Protein AF-A0A9D4FRG6-F1 (afdb_monomer_lite)

Foldseek 3Di:
DDKDKDKDKDKDKDKDWDWDDDPPWWIKIKIKIKIKMKMWMWIDDPDTDIDIDIDMDMDMDIDGDDTD

Structure (mmCIF, N/CA/C/O backbone):
data_AF-A0A9D4FRG6-F1
#
_entry.id   AF-A0A9D4FRG6-F1
#
loop_
_atom_site.group_PDB
_atom_site.id
_atom_site.type_symbol
_atom_site.label_atom_id
_atom_site.label_alt_id
_atom_site.label_comp_id
_atom_site.label_asym_id
_atom_site.label_entity_id
_atom_site.label_seq_id
_atom_site.pdbx_PDB_ins_code
_atom_site.Cartn_x
_atom_site.Cartn_y
_atom_site.Cartn_z
_atom_site.occupancy
_atom_site.B_iso_or_equiv
_atom_site.auth_seq_id
_atom_site.auth_comp_id
_atom_site.auth_asym_id
_atom_site.auth_atom_id
_atom_site.pdbx_PDB_model_num
ATOM 1 N N . MET A 1 1 ? -17.737 -15.488 40.125 1.00 73.44 1 MET A N 1
ATOM 2 C CA . MET A 1 1 ? -17.105 -14.272 39.568 1.00 73.44 1 MET A CA 1
ATOM 3 C C . MET A 1 1 ? -16.756 -14.578 38.119 1.00 73.44 1 MET A C 1
ATOM 5 O O . MET A 1 1 ? -16.077 -15.571 37.902 1.00 73.44 1 MET A O 1
ATOM 9 N N . CYS A 1 2 ? -17.284 -13.833 37.144 1.00 62.75 2 CYS A N 1
ATOM 10 C CA . CYS A 1 2 ? -16.966 -14.052 35.726 1.00 62.75 2 CYS A CA 1
ATOM 11 C C . CYS A 1 2 ? -15.623 -13.394 35.390 1.00 62.75 2 CYS A C 1
ATOM 13 O O . CYS A 1 2 ? -15.361 -12.280 35.839 1.00 62.75 2 CYS A O 1
ATOM 15 N N . THR A 1 3 ? -14.778 -14.079 34.627 1.00 70.12 3 THR A N 1
ATOM 16 C CA . THR A 1 3 ? -13.475 -13.572 34.184 1.00 70.12 3 THR A CA 1
ATOM 17 C C . THR A 1 3 ? -13.619 -12.906 32.822 1.00 70.12 3 THR A C 1
ATOM 19 O O . THR A 1 3 ? -14.204 -13.505 31.920 1.00 70.12 3 THR A O 1
ATOM 22 N N . THR A 1 4 ? -13.062 -11.707 32.654 1.00 73.31 4 THR A N 1
ATOM 23 C CA . THR A 1 4 ? -13.030 -11.004 31.360 1.00 73.31 4 THR A CA 1
ATOM 24 C C . THR A 1 4 ? -11.597 -10.990 30.833 1.00 73.31 4 THR A C 1
ATOM 26 O O . THR A 1 4 ? -10.679 -10.584 31.551 1.00 73.31 4 THR A O 1
ATOM 29 N N . THR A 1 5 ? -11.409 -11.430 29.589 1.00 74.94 5 THR A N 1
ATOM 30 C CA . THR A 1 5 ? -10.121 -11.402 28.881 1.00 74.94 5 THR A CA 1
ATOM 31 C C . THR A 1 5 ? -10.174 -10.338 27.791 1.00 74.94 5 THR A C 1
ATOM 33 O O . THR A 1 5 ? -11.062 -10.377 26.940 1.00 74.94 5 THR A O 1
ATOM 36 N N . THR A 1 6 ? -9.218 -9.409 27.806 1.00 78.50 6 THR A N 1
ATOM 37 C CA . THR A 1 6 ? -9.066 -8.363 26.786 1.00 78.50 6 THR A CA 1
ATOM 38 C C . THR A 1 6 ? -7.738 -8.558 26.064 1.00 78.50 6 THR A C 1
ATOM 40 O O . THR A 1 6 ? -6.683 -8.612 26.699 1.00 78.50 6 THR A O 1
ATOM 43 N N . THR A 1 7 ? -7.786 -8.641 24.735 1.00 77.44 7 THR A N 1
ATOM 44 C CA . THR A 1 7 ? -6.602 -8.737 23.872 1.00 77.44 7 THR A CA 1
ATOM 45 C C . THR A 1 7 ? -6.486 -7.470 23.034 1.00 77.44 7 THR A C 1
ATOM 47 O O . THR A 1 7 ? -7.414 -7.125 22.304 1.00 77.44 7 THR A O 1
ATOM 50 N N . THR A 1 8 ? -5.341 -6.794 23.124 1.00 80.94 8 THR A N 1
ATOM 51 C CA . THR A 1 8 ? -5.021 -5.595 22.339 1.00 80.94 8 THR A CA 1
ATOM 52 C C . THR A 1 8 ? -3.816 -5.884 21.453 1.00 80.94 8 THR A C 1
ATOM 54 O O . THR A 1 8 ? -2.752 -6.250 21.953 1.00 80.94 8 THR A O 1
ATOM 57 N N . THR A 1 9 ? -3.966 -5.690 20.144 1.00 79.88 9 THR A N 1
ATOM 58 C CA . THR A 1 9 ? -2.887 -5.852 19.160 1.00 79.88 9 THR A CA 1
ATOM 59 C C . THR A 1 9 ? -2.540 -4.498 18.548 1.00 79.88 9 THR A C 1
ATOM 61 O O . THR A 1 9 ? -3.399 -3.842 17.962 1.00 79.88 9 THR A O 1
ATOM 64 N N . THR A 1 10 ? -1.273 -4.098 18.653 1.00 83.19 10 THR A N 1
ATOM 65 C CA . THR A 1 10 ? -0.733 -2.858 18.081 1.00 83.19 10 THR A CA 1
ATOM 66 C C . THR A 1 10 ? 0.324 -3.204 17.039 1.00 83.19 10 THR A C 1
ATOM 68 O O . THR A 1 10 ? 1.278 -3.917 17.340 1.00 83.19 10 THR A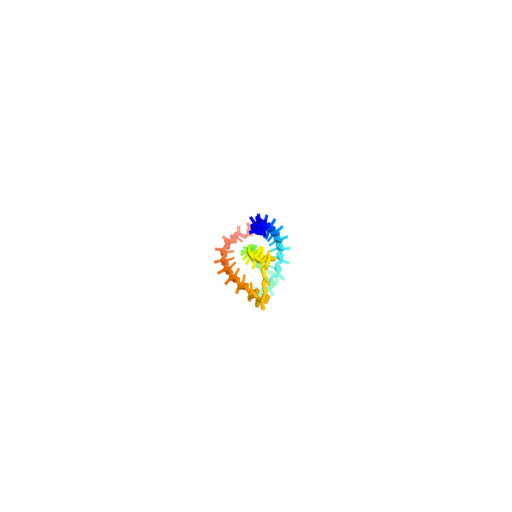 O 1
ATOM 71 N N . THR A 1 11 ? 0.174 -2.685 15.818 1.00 81.12 11 THR A N 1
ATOM 72 C CA . THR A 1 11 ? 1.133 -2.889 14.720 1.00 81.12 11 THR A CA 1
ATOM 73 C C . THR A 1 11 ? 1.765 -1.556 14.335 1.00 81.12 11 THR A C 1
ATOM 75 O O . THR A 1 11 ? 1.050 -0.614 13.997 1.00 81.12 11 THR A O 1
ATOM 78 N N . THR A 1 12 ? 3.095 -1.483 14.354 1.00 83.50 12 THR A N 1
ATOM 79 C CA . THR A 1 12 ? 3.879 -0.300 13.975 1.00 83.50 12 THR A CA 1
ATOM 80 C C . THR A 1 12 ? 4.787 -0.652 12.803 1.00 83.50 12 THR A C 1
ATOM 82 O O . THR A 1 12 ? 5.591 -1.576 12.899 1.00 83.50 12 THR A O 1
ATOM 85 N N . THR A 1 13 ? 4.680 0.093 11.702 1.00 81.88 13 THR A N 1
ATOM 86 C CA . THR A 1 13 ? 5.532 -0.078 10.512 1.00 81.88 13 THR A CA 1
ATOM 87 C C . THR A 1 13 ? 6.420 1.148 10.338 1.00 81.88 13 THR A C 1
ATOM 89 O O . THR A 1 13 ? 5.913 2.267 10.283 1.00 81.88 13 THR A O 1
ATOM 92 N N . THR A 1 14 ? 7.730 0.939 10.228 1.00 83.38 14 THR A N 1
ATOM 93 C CA . THR A 1 14 ? 8.733 1.987 10.011 1.00 83.38 14 THR A CA 1
ATOM 94 C C . THR A 1 14 ? 9.492 1.703 8.720 1.00 83.38 14 THR A C 1
ATOM 96 O O . THR A 1 14 ? 10.120 0.654 8.584 1.00 83.38 14 THR A O 1
ATOM 99 N N . THR A 1 15 ? 9.470 2.646 7.778 1.00 81.25 15 THR A N 1
ATOM 100 C CA . THR A 1 15 ? 10.229 2.565 6.522 1.00 81.25 15 THR A CA 1
ATOM 101 C C . THR A 1 15 ? 11.374 3.570 6.547 1.00 81.25 15 THR A C 1
ATOM 103 O O . THR A 1 15 ? 11.146 4.769 6.700 1.00 81.25 15 THR A O 1
ATOM 106 N N . THR A 1 16 ? 12.599 3.087 6.354 1.00 82.56 16 THR A N 1
ATOM 107 C CA . THR A 1 16 ? 13.814 3.902 6.271 1.00 82.56 16 THR A CA 1
ATOM 108 C C . THR A 1 16 ? 14.423 3.755 4.882 1.00 82.56 16 THR A C 1
ATOM 110 O O . THR A 1 16 ? 14.745 2.649 4.451 1.00 82.56 16 THR A O 1
ATOM 113 N N . THR A 1 17 ? 14.613 4.875 4.187 1.00 80.62 17 THR A N 1
ATOM 114 C CA . THR A 1 17 ? 15.301 4.919 2.891 1.00 80.62 17 THR A CA 1
ATOM 115 C C . THR A 1 17 ? 16.678 5.538 3.078 1.00 80.62 17 THR A C 1
ATOM 117 O O . THR A 1 17 ? 16.792 6.666 3.557 1.00 80.62 17 THR A O 1
ATOM 120 N N . THR A 1 18 ? 17.723 4.811 2.695 1.00 81.56 18 THR A N 1
ATOM 121 C CA . THR A 1 18 ? 19.110 5.279 2.740 1.00 81.56 18 THR A CA 1
ATOM 122 C C . THR A 1 18 ? 19.658 5.360 1.322 1.00 81.56 18 THR A C 1
ATOM 124 O O . THR A 1 18 ? 19.646 4.373 0.588 1.00 81.56 18 THR A O 1
ATOM 127 N N . THR A 1 19 ? 20.151 6.538 0.943 1.00 79.00 19 THR A N 1
ATOM 128 C CA . THR A 1 19 ? 20.827 6.763 -0.338 1.00 79.00 19 THR A CA 1
ATOM 129 C C . THR A 1 19 ? 22.322 6.896 -0.089 1.00 79.00 19 THR A C 1
ATOM 131 O O . THR A 1 19 ? 22.745 7.738 0.702 1.00 79.00 19 THR A O 1
ATOM 134 N N . THR A 1 20 ? 23.123 6.072 -0.757 1.00 78.94 20 THR A N 1
ATOM 135 C CA . THR A 1 20 ? 24.587 6.114 -0.677 1.00 78.94 20 THR A CA 1
ATOM 136 C C . THR A 1 20 ? 25.159 6.392 -2.060 1.00 78.94 20 THR A C 1
ATOM 138 O O . THR A 1 20 ? 24.833 5.697 -3.023 1.00 78.94 20 THR A O 1
ATOM 141 N N . THR A 1 21 ? 26.018 7.407 -2.156 1.00 74.38 21 THR A N 1
ATOM 142 C CA . THR A 1 21 ? 26.745 7.751 -3.384 1.00 74.38 21 THR A CA 1
ATOM 143 C C . THR A 1 21 ? 28.180 7.256 -3.259 1.00 74.38 21 THR A C 1
ATOM 145 O O . THR A 1 21 ? 28.913 7.703 -2.377 1.00 74.38 21 THR A O 1
ATOM 148 N N . THR A 1 22 ? 28.581 6.325 -4.123 1.00 69.06 22 THR A N 1
ATOM 149 C CA . THR A 1 22 ? 29.951 5.793 -4.183 1.00 69.06 22 THR A CA 1
ATOM 150 C C . THR A 1 22 ? 30.579 6.223 -5.502 1.00 69.06 22 THR A C 1
ATOM 152 O O . THR A 1 22 ? 30.152 5.759 -6.557 1.00 69.06 22 THR A O 1
ATOM 155 N N . ASN A 1 23 ? 31.584 7.103 -5.444 1.00 63.94 23 ASN A N 1
ATOM 156 C CA . ASN A 1 23 ? 32.147 7.834 -6.590 1.00 63.94 23 ASN A CA 1
ATOM 157 C C . ASN A 1 23 ? 31.121 8.748 -7.292 1.00 63.94 23 ASN A C 1
ATOM 159 O O . ASN A 1 23 ? 29.913 8.598 -7.135 1.00 63.94 23 ASN A O 1
ATOM 163 N N . THR A 1 24 ? 31.592 9.738 -8.053 1.00 68.81 24 THR A N 1
ATOM 164 C CA . THR A 1 24 ? 30.764 10.818 -8.631 1.00 68.81 24 THR A CA 1
ATOM 165 C C . THR A 1 24 ? 29.677 10.365 -9.623 1.00 68.81 24 THR A C 1
ATOM 167 O O . THR A 1 24 ? 28.938 11.213 -10.110 1.00 68.81 24 THR A O 1
ATOM 170 N N . THR A 1 25 ? 29.535 9.065 -9.907 1.00 66.19 25 THR A N 1
ATOM 171 C CA . THR A 1 25 ? 28.642 8.522 -10.948 1.00 66.19 25 THR A CA 1
ATOM 172 C C . THR A 1 25 ? 27.723 7.370 -10.513 1.00 66.19 25 THR A C 1
ATOM 174 O O . THR A 1 25 ? 26.877 6.969 -11.306 1.00 66.19 25 THR A O 1
ATOM 177 N N . THR A 1 26 ? 27.830 6.817 -9.293 1.00 72.69 26 THR A N 1
ATOM 178 C CA . THR A 1 26 ? 26.949 5.708 -8.846 1.00 72.69 26 THR A CA 1
ATOM 179 C C . THR A 1 26 ? 26.152 6.074 -7.596 1.00 72.69 26 THR A C 1
ATOM 181 O O . THR A 1 26 ? 26.714 6.319 -6.527 1.00 72.69 26 THR A O 1
ATOM 184 N N . THR A 1 27 ? 24.822 6.060 -7.712 1.00 73.12 27 THR A N 1
ATOM 185 C CA . THR A 1 27 ? 23.888 6.192 -6.585 1.00 73.12 27 THR A CA 1
ATOM 186 C C . THR A 1 27 ? 23.258 4.827 -6.288 1.00 73.12 27 THR A C 1
ATOM 188 O O . THR A 1 27 ? 22.841 4.109 -7.190 1.00 73.12 27 THR A O 1
ATOM 191 N N . THR A 1 28 ? 23.193 4.430 -5.019 1.00 80.00 28 THR A N 1
ATOM 192 C CA . THR A 1 28 ? 22.454 3.236 -4.578 1.00 80.00 28 THR A CA 1
ATOM 193 C C . THR A 1 28 ? 21.391 3.673 -3.583 1.00 80.00 28 THR A C 1
ATOM 195 O O . THR A 1 28 ? 21.705 4.364 -2.612 1.00 80.00 28 THR A O 1
ATOM 198 N N . THR A 1 29 ? 20.137 3.284 -3.811 1.00 79.94 29 THR A N 1
ATOM 199 C CA . THR A 1 29 ? 19.030 3.565 -2.890 1.00 79.94 29 THR A CA 1
ATOM 200 C C . THR A 1 29 ? 18.578 2.261 -2.255 1.00 79.94 29 THR A C 1
ATOM 202 O O . THR A 1 29 ? 18.070 1.371 -2.932 1.00 79.94 29 THR A O 1
ATOM 205 N N . THR A 1 30 ? 18.738 2.150 -0.942 1.00 82.56 30 THR A N 1
ATOM 206 C CA . THR A 1 30 ? 18.299 0.992 -0.163 1.00 82.56 30 THR A CA 1
ATOM 207 C C . THR A 1 30 ? 17.077 1.382 0.652 1.00 82.56 30 THR A C 1
ATOM 209 O O . THR A 1 30 ? 17.139 2.304 1.464 1.00 82.56 30 THR A O 1
ATOM 212 N N . THR A 1 31 ? 15.963 0.680 0.450 1.00 82.25 31 THR A N 1
ATOM 213 C CA . THR A 1 31 ? 14.753 0.853 1.262 1.00 82.25 31 THR A CA 1
ATOM 214 C C . THR A 1 31 ? 14.625 -0.322 2.222 1.00 82.25 31 THR A C 1
ATOM 216 O O . THR A 1 31 ? 14.497 -1.47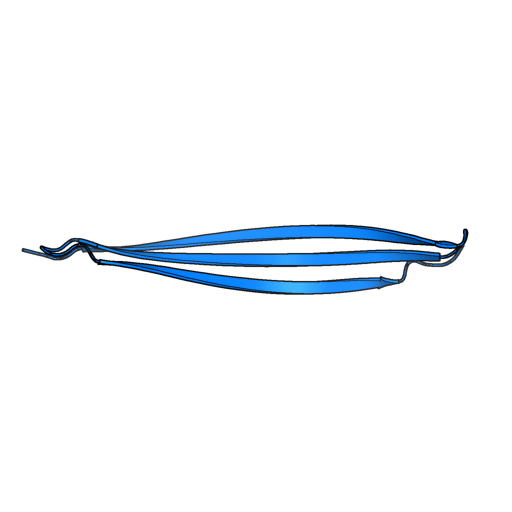1 1.791 1.00 82.25 31 THR A O 1
ATOM 219 N N . THR A 1 32 ? 14.643 -0.028 3.519 1.00 82.88 32 THR A N 1
ATOM 220 C CA . THR A 1 32 ? 14.457 -0.986 4.612 1.00 82.88 32 THR A CA 1
ATOM 221 C C . THR A 1 32 ? 13.097 -0.740 5.255 1.00 82.88 32 THR A C 1
ATOM 223 O O . THR A 1 32 ? 12.807 0.373 5.688 1.00 82.88 32 THR A O 1
ATOM 226 N N . THR A 1 33 ? 12.253 -1.764 5.325 1.00 80.88 33 THR A N 1
ATOM 227 C CA . THR A 1 33 ? 10.946 -1.717 5.994 1.00 80.88 33 THR A CA 1
ATOM 228 C C . THR A 1 33 ? 10.976 -2.637 7.206 1.00 80.88 33 THR A C 1
ATOM 230 O O . THR A 1 33 ? 11.231 -3.833 7.070 1.00 80.88 33 THR A O 1
ATOM 233 N N . THR A 1 34 ? 10.700 -2.087 8.383 1.00 81.00 34 THR A N 1
ATOM 234 C CA . THR A 1 34 ? 10.621 -2.813 9.653 1.00 81.00 34 THR A CA 1
ATOM 235 C C . THR A 1 34 ? 9.181 -2.783 10.151 1.00 81.00 34 THR A C 1
ATOM 237 O O . THR A 1 34 ? 8.626 -1.708 10.363 1.00 81.00 34 THR A O 1
ATOM 240 N N . THR A 1 35 ? 8.573 -3.948 10.359 1.00 81.81 35 THR A N 1
ATOM 241 C CA . THR A 1 35 ? 7.214 -4.088 10.903 1.00 81.81 35 THR A CA 1
ATOM 242 C C . THR A 1 35 ? 7.283 -4.763 12.267 1.00 81.81 35 THR A C 1
ATOM 244 O O . THR A 1 35 ? 7.752 -5.898 12.377 1.00 81.81 35 THR A O 1
ATOM 247 N N . THR A 1 36 ? 6.801 -4.079 13.300 1.00 81.38 36 THR A N 1
ATOM 248 C CA . THR A 1 36 ? 6.741 -4.559 14.686 1.00 81.38 36 THR A CA 1
ATOM 249 C C . THR A 1 36 ? 5.284 -4.758 15.085 1.00 81.38 36 THR A C 1
ATOM 251 O O . THR A 1 36 ? 4.494 -3.818 15.044 1.00 81.38 36 THR A O 1
ATOM 254 N N . THR A 1 37 ? 4.922 -5.971 15.493 1.00 80.94 37 THR A N 1
ATOM 255 C CA . THR A 1 37 ? 3.585 -6.315 15.998 1.00 80.94 37 THR A CA 1
ATOM 256 C C . THR A 1 37 ? 3.684 -6.668 17.476 1.00 80.94 37 THR A C 1
ATOM 258 O O . THR A 1 37 ? 4.417 -7.584 17.843 1.00 80.94 37 THR A O 1
ATOM 261 N N . THR A 1 38 ? 2.938 -5.965 18.322 1.00 80.81 38 THR A N 1
ATOM 262 C CA . THR A 1 38 ? 2.868 -6.198 19.767 1.00 80.81 38 THR A CA 1
ATOM 263 C C . THR A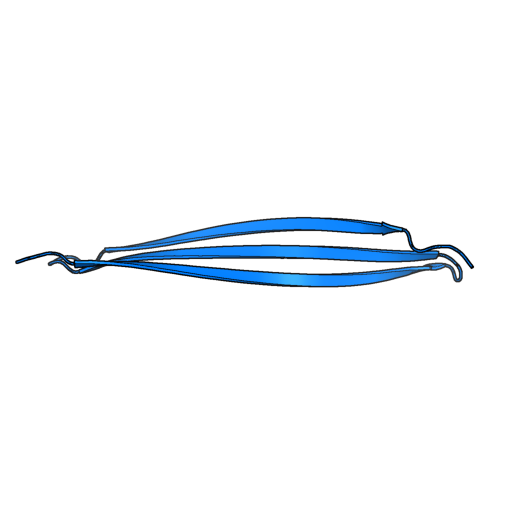 1 38 ? 1.459 -6.650 20.125 1.00 80.81 38 THR A C 1
ATOM 265 O O . THR A 1 38 ? 0.495 -5.928 19.881 1.00 80.81 38 THR A O 1
ATOM 268 N N . THR A 1 39 ? 1.331 -7.835 20.713 1.00 80.31 39 THR A N 1
ATOM 269 C CA . THR A 1 39 ? 0.060 -8.370 21.217 1.00 80.31 39 THR A CA 1
ATOM 270 C C . THR A 1 39 ? 0.113 -8.437 22.735 1.00 80.31 39 THR A C 1
ATOM 272 O O . THR A 1 39 ? 0.976 -9.111 23.295 1.00 80.31 39 THR A O 1
ATOM 275 N N . THR A 1 40 ? -0.818 -7.759 23.398 1.00 79.00 40 THR A N 1
ATOM 276 C CA . THR A 1 40 ? -0.955 -7.744 24.857 1.00 79.00 40 THR A CA 1
ATOM 277 C C . THR A 1 40 ? -2.262 -8.425 25.232 1.00 79.00 40 THR A C 1
ATOM 279 O O . THR A 1 40 ? -3.331 -8.004 24.791 1.00 79.00 40 THR A O 1
ATOM 282 N N . THR A 1 41 ? -2.186 -9.469 26.055 1.00 78.44 41 THR A N 1
ATOM 283 C CA . THR A 1 41 ? -3.364 -10.153 26.605 1.00 78.44 41 THR A CA 1
ATOM 284 C C . THR A 1 41 ? -3.446 -9.892 28.102 1.00 78.44 41 THR A C 1
ATOM 286 O O . THR A 1 41 ? -2.499 -10.181 28.837 1.00 78.44 41 THR A O 1
ATOM 289 N N . THR A 1 42 ? -4.580 -9.362 28.555 1.00 77.56 42 THR A N 1
ATOM 290 C CA . THR A 1 42 ? -4.864 -9.084 29.967 1.00 77.56 42 THR A CA 1
ATOM 291 C C . THR A 1 42 ? -6.070 -9.904 30.407 1.00 77.56 42 THR A C 1
ATOM 293 O O . THR A 1 42 ? -7.147 -9.802 29.818 1.00 77.56 42 THR A O 1
ATOM 296 N N . THR A 1 43 ? -5.896 -10.712 31.453 1.00 75.19 43 THR A N 1
ATOM 297 C CA . THR A 1 43 ? -6.985 -11.491 32.059 1.00 75.19 43 THR A CA 1
ATOM 298 C C . THR A 1 43 ? -7.292 -10.937 33.447 1.00 75.19 43 THR A C 1
ATOM 300 O O . THR A 1 43 ? -6.421 -10.938 34.317 1.00 75.19 43 THR A O 1
ATOM 303 N N . THR A 1 44 ? -8.522 -10.467 33.669 1.00 68.81 44 THR A N 1
ATOM 304 C CA . THR A 1 44 ? -8.942 -9.900 34.960 1.00 68.81 44 THR A CA 1
ATOM 305 C C . THR A 1 44 ? -9.668 -10.963 35.783 1.00 68.81 44 THR A C 1
ATOM 307 O O . THR A 1 44 ? -10.842 -11.262 35.562 1.00 68.81 44 THR A O 1
ATOM 310 N N . THR A 1 45 ? -8.945 -11.565 36.725 1.00 67.00 45 THR A N 1
ATOM 311 C CA . THR A 1 45 ? -9.449 -12.448 37.795 1.00 67.00 45 THR A CA 1
ATOM 312 C C . THR A 1 45 ? -8.544 -12.261 39.020 1.00 67.00 45 THR A C 1
ATOM 314 O O . THR A 1 45 ? -7.575 -11.510 38.937 1.00 67.00 45 THR A O 1
ATOM 317 N N . SER A 1 46 ? -8.852 -12.893 40.157 1.00 58.75 46 SER A N 1
ATOM 318 C CA . SER A 1 46 ? -8.150 -12.852 41.456 1.00 58.75 46 SER A CA 1
ATOM 319 C C . SER A 1 46 ? -6.615 -13.027 41.419 1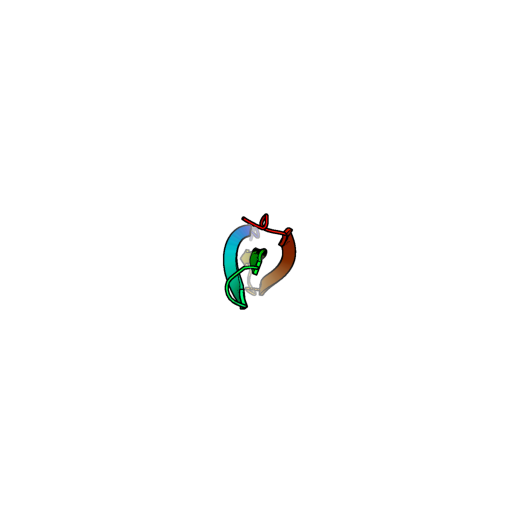.00 58.75 46 SER A C 1
ATOM 321 O O . 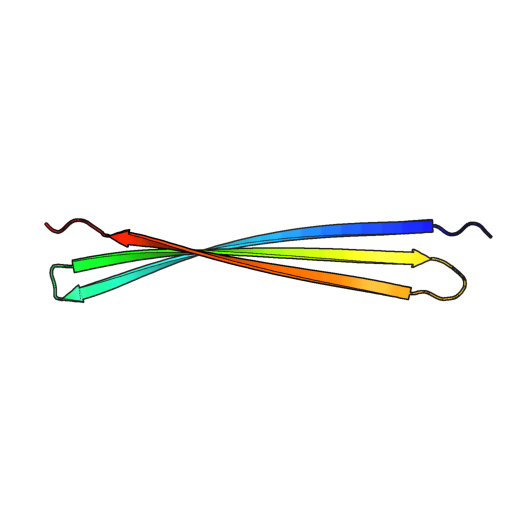SER A 1 46 ? -5.952 -12.941 42.448 1.00 58.75 46 SER A O 1
ATOM 323 N N . THR A 1 47 ? -6.023 -13.249 40.248 1.00 59.78 47 THR A N 1
ATOM 324 C CA . THR A 1 47 ? -4.614 -13.005 39.935 1.00 59.78 47 THR A CA 1
ATOM 325 C C . THR A 1 47 ? -4.535 -12.378 38.537 1.00 59.78 47 THR A C 1
ATOM 327 O O . THR A 1 47 ? -4.987 -12.977 37.562 1.00 59.78 47 THR A O 1
ATOM 330 N N . ILE A 1 48 ? -3.997 -11.157 38.431 1.00 64.62 48 ILE A N 1
ATOM 331 C CA . ILE A 1 48 ? -3.811 -10.459 37.150 1.00 64.62 48 ILE A CA 1
ATOM 332 C C . ILE A 1 48 ? -2.547 -11.021 36.490 1.00 64.62 48 ILE A C 1
ATOM 334 O O . ILE A 1 48 ? -1.442 -10.799 36.983 1.00 64.62 48 ILE A O 1
ATOM 338 N N . THR A 1 49 ? -2.690 -11.743 35.378 1.00 64.62 49 THR A N 1
ATOM 339 C CA . THR A 1 49 ? -1.555 -12.149 34.532 1.00 64.62 49 THR A CA 1
ATOM 340 C C . THR A 1 49 ? -1.652 -11.429 33.191 1.00 64.62 49 THR A C 1
ATOM 342 O O . THR A 1 49 ? -2.645 -11.567 32.473 1.00 64.62 49 THR A O 1
ATOM 345 N N . THR A 1 50 ? -0.621 -10.646 32.870 1.00 67.31 50 THR A N 1
ATOM 346 C CA . THR A 1 50 ? -0.473 -9.943 31.590 1.00 67.31 50 THR A CA 1
ATOM 347 C C . THR A 1 50 ? 0.642 -10.613 30.800 1.00 67.31 50 THR A C 1
ATOM 349 O O . THR A 1 50 ? 1.773 -10.689 31.280 1.00 67.31 50 THR A O 1
ATOM 352 N N . THR A 1 51 ? 0.339 -11.089 29.594 1.00 73.06 51 THR A N 1
ATOM 353 C CA . THR A 1 51 ? 1.342 -11.646 28.676 1.00 73.06 51 THR A CA 1
ATOM 354 C C . THR A 1 51 ? 1.447 -10.750 27.450 1.00 73.06 51 THR A C 1
ATOM 356 O O . THR A 1 51 ? 0.447 -10.491 26.778 1.00 73.06 51 THR A O 1
ATOM 359 N N . THR A 1 52 ? 2.664 -10.285 27.168 1.00 73.88 52 THR A N 1
ATOM 360 C CA . THR A 1 52 ? 2.980 -9.444 26.010 1.00 73.88 52 THR A CA 1
ATOM 361 C C . THR A 1 52 ? 3.896 -10.217 25.072 1.00 73.88 52 THR A C 1
ATOM 363 O O . THR A 1 52 ? 4.968 -10.663 25.480 1.00 73.88 52 THR A O 1
ATOM 366 N N . THR A 1 53 ? 3.488 -10.370 23.816 1.00 77.75 53 THR A N 1
ATOM 367 C CA . THR A 1 53 ? 4.292 -10.992 22.760 1.00 77.75 53 THR A CA 1
ATOM 368 C C . THR A 1 53 ? 4.592 -9.956 21.686 1.00 77.75 53 THR A C 1
ATOM 370 O O . THR A 1 53 ? 3.673 -9.358 21.128 1.00 77.75 53 THR A O 1
ATOM 373 N N . THR A 1 54 ? 5.876 -9.759 21.388 1.00 75.50 54 THR A N 1
ATOM 374 C CA . THR A 1 54 ? 6.347 -8.817 20.365 1.00 75.50 54 THR A CA 1
ATOM 375 C C . THR A 1 54 ? 7.039 -9.584 19.246 1.00 75.50 54 THR A C 1
ATOM 377 O O . THR A 1 54 ? 7.943 -10.379 19.504 1.00 75.50 54 THR A O 1
ATOM 380 N N . THR A 1 55 ? 6.638 -9.339 18.003 1.00 79.38 55 THR A N 1
ATOM 381 C CA . THR A 1 55 ? 7.247 -9.925 16.804 1.00 79.38 55 THR A CA 1
ATOM 382 C C . THR A 1 55 ? 7.713 -8.814 15.870 1.00 79.38 55 THR A C 1
ATOM 384 O O . THR A 1 55 ? 6.927 -7.941 15.505 1.00 79.38 55 THR A O 1
ATOM 387 N N . THR A 1 56 ? 8.982 -8.860 15.463 1.00 77.44 56 THR A N 1
ATOM 388 C CA . THR A 1 56 ? 9.598 -7.873 14.565 1.00 77.44 56 THR A CA 1
ATOM 389 C C . THR A 1 56 ? 10.037 -8.553 13.276 1.00 77.44 56 THR A C 1
ATOM 391 O O . THR A 1 56 ? 10.714 -9.578 13.315 1.00 77.44 56 THR A O 1
ATOM 394 N N . THR A 1 57 ? 9.676 -7.972 12.134 1.00 79.31 57 THR A N 1
ATOM 395 C CA . THR A 1 57 ? 10.089 -8.430 10.800 1.00 79.31 57 THR A CA 1
ATOM 396 C C . THR A 1 57 ? 10.764 -7.286 10.049 1.00 79.31 57 THR A C 1
ATOM 398 O O . THR A 1 57 ? 10.257 -6.166 10.046 1.00 79.31 57 THR A O 1
ATOM 401 N N . THR A 1 58 ? 11.910 -7.555 9.422 1.00 78.94 58 THR A N 1
ATOM 402 C CA . THR A 1 58 ? 12.686 -6.560 8.665 1.00 78.94 58 THR A CA 1
ATOM 403 C C . THR A 1 58 ? 12.890 -7.058 7.240 1.00 78.94 58 THR A C 1
ATOM 405 O O . THR A 1 58 ? 13.399 -8.160 7.042 1.00 78.94 58 THR A O 1
ATOM 408 N N . ALA A 1 59 ? 12.511 -6.248 6.254 1.00 80.38 59 ALA A N 1
ATOM 409 C CA . ALA A 1 59 ? 12.716 -6.515 4.834 1.00 80.38 59 ALA A CA 1
ATOM 410 C C . ALA A 1 59 ? 13.547 -5.394 4.197 1.00 80.38 59 ALA A C 1
ATOM 412 O O . ALA A 1 59 ? 13.249 -4.214 4.384 1.00 80.38 59 ALA A O 1
ATOM 413 N N . THR A 1 60 ? 14.564 -5.759 3.415 1.00 81.94 60 THR A N 1
ATOM 414 C CA . THR A 1 60 ? 15.447 -4.808 2.725 1.00 81.94 60 THR A CA 1
ATOM 415 C C . THR A 1 60 ? 15.348 -5.010 1.219 1.00 81.94 60 THR A C 1
ATOM 417 O O . THR A 1 60 ? 15.534 -6.120 0.725 1.00 81.94 60 THR A O 1
ATOM 420 N N . THR A 1 61 ? 15.082 -3.931 0.485 1.00 81.50 61 THR A N 1
ATOM 421 C CA . THR A 1 61 ? 15.006 -3.921 -0.982 1.00 81.50 61 THR A CA 1
ATOM 422 C C . THR A 1 61 ? 16.016 -2.913 -1.544 1.00 81.50 61 THR A C 1
ATOM 424 O O . THR A 1 61 ? 15.778 -1.704 -1.480 1.00 81.50 61 THR A O 1
ATOM 427 N N . PRO A 1 62 ? 17.182 -3.359 -2.049 1.00 71.38 62 PRO A N 1
ATOM 428 C CA . PRO A 1 62 ? 18.101 -2.476 -2.756 1.00 71.38 62 PRO A CA 1
ATOM 429 C C . PRO A 1 62 ? 17.543 -2.160 -4.150 1.00 71.38 62 PRO A C 1
ATOM 431 O O . PRO A 1 62 ? 17.204 -3.064 -4.914 1.00 71.38 62 PRO A O 1
ATOM 434 N N . ARG A 1 63 ? 17.455 -0.876 -4.499 1.00 75.69 63 ARG A N 1
ATOM 435 C CA . ARG A 1 63 ? 17.216 -0.416 -5.871 1.00 75.69 63 ARG A CA 1
ATOM 436 C C . ARG A 1 63 ? 18.538 0.113 -6.423 1.00 75.69 63 ARG A C 1
ATOM 438 O O . ARG A 1 63 ? 19.109 1.059 -5.880 1.00 75.69 63 ARG A O 1
ATOM 445 N N . ALA A 1 64 ? 19.025 -0.500 -7.502 1.00 59.94 64 ALA A N 1
ATOM 446 C CA . ALA A 1 64 ? 20.119 0.068 -8.283 1.00 59.94 64 ALA A CA 1
ATOM 447 C C . ALA A 1 64 ? 19.613 1.355 -8.954 1.00 59.94 64 ALA A C 1
ATOM 449 O O . ALA A 1 64 ? 18.577 1.322 -9.623 1.00 59.94 64 ALA A O 1
ATOM 450 N N . VAL A 1 65 ? 20.294 2.484 -8.744 1.00 58.12 65 VAL A N 1
ATOM 451 C CA . VAL A 1 65 ? 19.968 3.741 -9.431 1.00 58.12 65 VAL A CA 1
ATOM 452 C C . VAL A 1 65 ? 20.816 3.834 -10.694 1.00 58.12 65 VAL A C 1
ATOM 454 O O . VAL A 1 65 ? 21.996 3.490 -10.701 1.00 5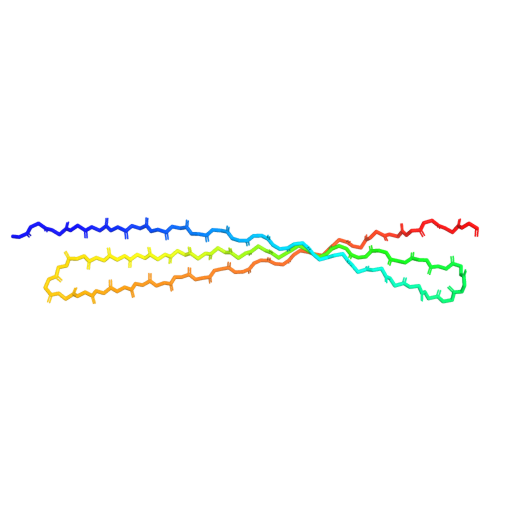8.12 65 VAL A O 1
ATOM 457 N N . THR A 1 66 ? 20.169 4.257 -11.774 1.00 57.38 66 THR A N 1
ATOM 458 C CA . THR A 1 66 ? 20.714 4.398 -13.124 1.00 57.38 66 THR A CA 1
ATOM 459 C C . THR A 1 66 ? 21.906 5.364 -13.172 1.00 57.38 66 THR A C 1
ATOM 461 O O . THR A 1 66 ? 21.871 6.416 -12.538 1.00 57.38 66 THR A O 1
ATOM 464 N N . ILE A 1 67 ? 22.935 5.016 -13.952 1.00 61.25 67 ILE A N 1
ATOM 465 C CA . ILE A 1 67 ? 24.096 5.869 -14.262 1.00 61.25 67 ILE A CA 1
ATOM 466 C C . ILE A 1 67 ? 23.668 6.888 -15.333 1.00 61.25 67 ILE A C 1
ATOM 468 O O . ILE A 1 67 ? 23.074 6.489 -16.337 1.00 61.25 67 ILE A O 1
ATOM 472 N N . GLY A 1 68 ? 23.944 8.174 -15.106 1.00 52.34 68 GLY A N 1
ATOM 473 C CA . GLY A 1 68 ? 23.880 9.243 -16.112 1.00 52.34 68 GLY A CA 1
ATOM 474 C C . GLY A 1 68 ? 25.271 9.615 -16.597 1.00 52.34 68 GLY A C 1
ATOM 475 O O . GLY A 1 68 ? 26.210 9.512 -15.774 1.00 52.34 68 GLY A O 1
#

Sequence (68 aa):
MCTTTTTTTTTTTTTTTTTTTTNTTTTTTTTTTTTTTTTTTTTTTSTITTTTTTTTTTATTPRAVTIG

pLDDT: mean 74.82, std 7.81, range [52.34, 83.5]

Radius of gyration: 21.53 Å; chains: 1; bounding box: 49×25×58 Å

Organism: Dreissena polymorpha (NCBI:txid45954)

Secondary structure (DSSP, 8-state):
---EEEEEEEEEEEEEEEEEEETTTEEEEEEEEEEEEEEEEEEESSS-EEEEEEEEEEEEEEEEPPP-